Protein AF-A0A377TTW3-F1 (afdb_monomer)

Mean predicted aligned error: 5.54 Å

Organism: Klebsiella pneumoniae (NCBI:txid573)

Structure (mmCIF, N/CA/C/O backbone):
data_AF-A0A377TTW3-F1
#
_entry.id   AF-A0A377TTW3-F1
#
loop_
_atom_site.group_PDB
_atom_site.id
_atom_site.type_symbol
_atom_site.label_atom_id
_atom_site.label_alt_id
_atom_site.label_comp_id
_atom_site.label_asym_id
_atom_site.label_entity_id
_atom_site.label_seq_id
_atom_site.pdbx_PDB_ins_code
_atom_site.Cartn_x
_atom_site.Cartn_y
_atom_site.Cartn_z
_atom_site.occupancy
_atom_site.B_iso_or_equiv
_atom_site.auth_seq_id
_atom_site.auth_comp_id
_atom_site.auth_asym_id
_atom_site.auth_atom_id
_atom_site.pdbx_PDB_model_num
ATOM 1 N N . MET A 1 1 ? 8.244 8.999 -30.697 1.00 65.56 1 MET A N 1
ATOM 2 C CA . MET A 1 1 ? 9.064 8.276 -29.701 1.00 65.56 1 MET A CA 1
ATOM 3 C C . MET A 1 1 ? 9.696 7.078 -30.387 1.00 65.56 1 MET A C 1
ATOM 5 O O . MET A 1 1 ? 8.963 6.340 -31.034 1.00 65.56 1 MET A O 1
ATOM 9 N N . GLY A 1 2 ? 11.020 6.925 -30.308 1.00 91.12 2 GLY A N 1
ATOM 10 C CA . GLY A 1 2 ? 11.738 5.777 -30.888 1.00 91.12 2 GLY A CA 1
ATOM 11 C C . GLY A 1 2 ? 11.985 4.658 -29.869 1.00 91.12 2 GLY A C 1
ATOM 12 O O . GLY A 1 2 ? 11.938 4.905 -28.664 1.00 91.12 2 GLY A O 1
ATOM 13 N N . ALA A 1 3 ? 12.282 3.442 -30.338 1.00 91.81 3 ALA A N 1
ATOM 14 C CA . ALA A 1 3 ? 12.559 2.285 -29.475 1.00 91.81 3 ALA A CA 1
ATOM 15 C C . ALA A 1 3 ? 13.717 2.536 -28.486 1.00 91.81 3 ALA A C 1
ATOM 17 O O . ALA A 1 3 ? 13.637 2.139 -27.326 1.00 91.81 3 ALA A O 1
ATOM 18 N N . GLU A 1 4 ? 14.748 3.272 -28.908 1.00 93.56 4 GLU A N 1
ATOM 19 C CA . GLU A 1 4 ? 15.900 3.635 -28.070 1.00 93.56 4 GLU A CA 1
ATOM 20 C C . GLU A 1 4 ? 15.516 4.531 -26.884 1.00 93.56 4 GLU A C 1
ATOM 22 O O . GLU A 1 4 ? 15.990 4.328 -25.769 1.00 93.56 4 GLU A O 1
ATOM 27 N N . GLN A 1 5 ? 14.600 5.484 -27.089 1.00 94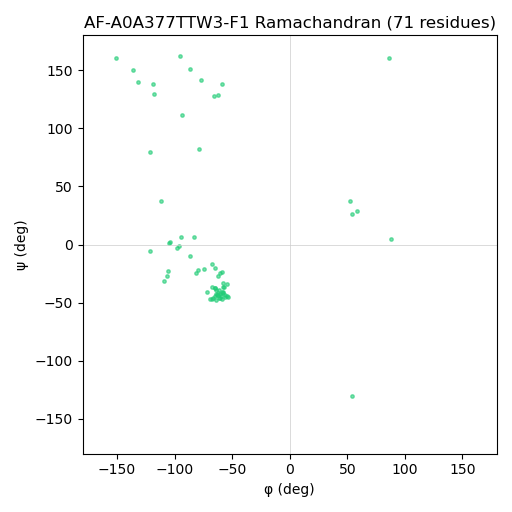.06 5 GLN A N 1
ATOM 28 C CA . GLN A 1 5 ? 14.108 6.349 -26.011 1.00 94.06 5 GLN A CA 1
ATOM 29 C C . GLN A 1 5 ? 13.292 5.559 -24.983 1.00 94.06 5 GLN A C 1
ATOM 31 O O . GLN A 1 5 ? 13.388 5.824 -23.786 1.00 94.06 5 GLN A O 1
ATOM 36 N N . ILE A 1 6 ? 12.515 4.568 -25.436 1.00 93.88 6 ILE A N 1
ATOM 37 C CA . ILE A 1 6 ? 11.767 3.671 -24.545 1.00 93.88 6 ILE A CA 1
ATOM 38 C C . ILE A 1 6 ? 12.739 2.801 -23.739 1.00 93.88 6 ILE A C 1
ATOM 40 O O . ILE A 1 6 ? 12.597 2.700 -22.521 1.00 93.88 6 ILE A O 1
ATOM 44 N N . ALA A 1 7 ? 13.752 2.220 -24.387 1.00 95.00 7 ALA A N 1
ATOM 45 C CA . ALA A 1 7 ? 14.755 1.390 -23.723 1.00 95.00 7 ALA A CA 1
ATOM 46 C C . ALA A 1 7 ? 15.541 2.172 -22.659 1.00 95.00 7 ALA A C 1
ATOM 48 O O . ALA A 1 7 ? 15.669 1.706 -21.524 1.00 95.00 7 ALA A O 1
ATOM 49 N N . PHE A 1 8 ? 15.997 3.385 -22.990 1.00 94.50 8 PHE A N 1
ATOM 50 C CA . PHE A 1 8 ? 16.640 4.282 -22.030 1.00 94.50 8 PHE A CA 1
ATOM 51 C C . PHE A 1 8 ? 15.705 4.606 -20.857 1.00 94.50 8 PHE A C 1
ATOM 53 O O . PHE A 1 8 ? 16.098 4.470 -19.700 1.00 94.50 8 PHE A O 1
ATOM 60 N N . GLY A 1 9 ? 14.443 4.954 -21.134 1.00 94.31 9 GLY A N 1
ATOM 61 C CA . GLY A 1 9 ? 13.446 5.220 -20.095 1.00 94.31 9 GLY A CA 1
ATOM 62 C C . GLY A 1 9 ? 13.263 4.045 -19.127 1.00 94.31 9 GLY A C 1
ATOM 63 O O . GLY A 1 9 ? 13.276 4.243 -17.912 1.00 94.31 9 GLY A O 1
ATOM 64 N N . ILE A 1 10 ? 13.165 2.814 -19.640 1.00 91.69 10 ILE A N 1
ATOM 65 C CA . ILE A 1 10 ? 13.063 1.600 -18.813 1.00 91.69 10 ILE A CA 1
ATOM 66 C C . ILE A 1 10 ? 14.325 1.397 -17.966 1.00 91.69 10 ILE A C 1
ATOM 68 O O . ILE A 1 10 ? 14.211 1.091 -16.777 1.00 91.69 10 ILE A O 1
ATOM 72 N N . ALA A 1 11 ? 15.514 1.597 -18.540 1.00 93.69 11 ALA A N 1
ATOM 73 C CA . ALA A 1 11 ? 16.774 1.476 -17.810 1.00 93.69 11 ALA A CA 1
ATOM 74 C C . ALA A 1 11 ? 16.849 2.465 -16.636 1.00 93.69 11 ALA A C 1
ATOM 76 O O . ALA A 1 11 ? 17.135 2.054 -15.509 1.00 93.69 11 ALA A O 1
ATOM 77 N N . GLN A 1 12 ? 16.487 3.732 -16.861 1.00 94.88 12 GLN A N 1
ATOM 78 C CA . GLN A 1 12 ? 16.449 4.739 -15.798 1.00 94.88 12 GLN A CA 1
ATOM 79 C C . GLN A 1 12 ? 15.404 4.396 -14.720 1.00 94.88 12 GLN A C 1
ATOM 81 O O . GLN A 1 12 ? 15.697 4.501 -13.527 1.00 94.88 12 GLN A O 1
ATOM 86 N N . MET A 1 13 ? 14.205 3.933 -15.104 1.00 92.06 13 MET A N 1
ATOM 87 C CA . MET A 1 13 ? 13.168 3.514 -14.146 1.00 92.06 13 MET A CA 1
ATOM 88 C C . MET A 1 13 ? 13.648 2.381 -13.230 1.00 92.06 13 MET A C 1
ATOM 90 O O . MET A 1 13 ? 13.381 2.416 -12.024 1.00 92.06 13 MET A O 1
ATOM 94 N N . LYS A 1 14 ? 14.383 1.405 -13.784 1.00 88.62 14 LYS A N 1
ATOM 95 C CA . LYS A 1 14 ? 14.990 0.308 -13.015 1.00 88.62 14 LYS A CA 1
ATOM 96 C C . LYS A 1 14 ? 16.125 0.803 -12.119 1.00 88.62 14 LYS A C 1
ATOM 98 O O . LYS A 1 14 ? 16.137 0.473 -10.935 1.00 88.62 14 LYS A O 1
ATOM 103 N N . GLN A 1 15 ? 17.031 1.625 -12.652 1.00 91.06 15 GLN A N 1
ATOM 104 C CA . GLN A 1 15 ? 18.176 2.169 -11.915 1.00 91.06 15 GLN A CA 1
ATOM 105 C C . GLN A 1 15 ? 17.741 2.924 -10.652 1.00 91.06 15 GLN A C 1
ATOM 107 O O . GLN A 1 15 ? 18.335 2.738 -9.592 1.00 91.06 15 GLN A O 1
ATOM 112 N N . TYR A 1 16 ? 16.693 3.745 -10.748 1.00 91.62 16 TYR A N 1
ATOM 113 C CA . TYR A 1 16 ? 16.206 4.552 -9.625 1.00 91.62 16 TYR A CA 1
ATOM 114 C C . TYR A 1 16 ? 15.064 3.903 -8.832 1.00 91.62 16 TYR A C 1
ATOM 116 O O . TYR A 1 16 ? 14.510 4.540 -7.940 1.00 91.62 16 TYR A O 1
ATOM 124 N N . GLN A 1 17 ? 14.708 2.647 -9.131 1.00 88.88 17 GLN A N 1
ATOM 125 C CA . GLN A 1 17 ? 13.643 1.900 -8.446 1.00 88.88 17 GLN A CA 1
ATOM 126 C C . GLN A 1 17 ? 12.302 2.653 -8.386 1.00 88.88 17 GLN A C 1
ATOM 128 O O . GLN A 1 17 ? 11.585 2.571 -7.388 1.00 88.88 17 GLN A O 1
ATOM 133 N N . LEU A 1 18 ? 11.948 3.378 -9.454 1.00 89.25 18 LEU A N 1
ATOM 134 C CA . LEU A 1 18 ? 10.824 4.327 -9.432 1.00 89.25 18 LEU A CA 1
ATOM 135 C C . LEU A 1 18 ? 9.465 3.662 -9.149 1.00 89.25 18 LEU A C 1
ATOM 137 O O . LEU A 1 18 ? 8.574 4.301 -8.597 1.00 89.25 18 LEU A O 1
ATOM 141 N N . VAL A 1 19 ? 9.313 2.382 -9.504 1.00 88.31 19 VAL A N 1
ATOM 142 C CA . VAL A 1 19 ? 8.059 1.615 -9.358 1.00 88.31 19 VAL A CA 1
ATOM 143 C C . VAL A 1 19 ? 8.196 0.368 -8.480 1.00 88.31 19 VAL A C 1
ATOM 145 O O . VAL A 1 19 ? 7.205 -0.276 -8.153 1.00 88.31 19 VAL A O 1
ATOM 148 N N . THR A 1 20 ? 9.414 0.043 -8.044 1.00 87.62 20 THR A N 1
ATOM 149 C CA . THR A 1 20 ? 9.744 -1.168 -7.274 1.00 87.62 20 THR A CA 1
ATOM 150 C C . THR A 1 20 ? 10.146 -0.814 -5.841 1.00 87.62 20 THR A C 1
ATOM 152 O O . THR A 1 20 ? 11.109 -1.355 -5.300 1.00 87.62 20 THR A O 1
ATOM 155 N N . GLY A 1 21 ? 9.495 0.181 -5.240 1.00 85.19 21 GLY A N 1
ATOM 156 C CA . GLY A 1 21 ? 9.757 0.613 -3.866 1.00 85.19 21 GLY A CA 1
ATOM 157 C C . GLY A 1 21 ? 8.958 -0.188 -2.834 1.00 85.19 21 GLY A C 1
ATOM 158 O O . GLY A 1 21 ? 7.847 -0.636 -3.110 1.00 85.19 21 GLY A O 1
ATOM 159 N N . GLY A 1 22 ? 9.491 -0.325 -1.615 1.00 87.62 22 GLY A N 1
ATOM 160 C CA . GLY A 1 22 ? 8.782 -0.957 -0.492 1.00 87.62 22 GLY A CA 1
ATOM 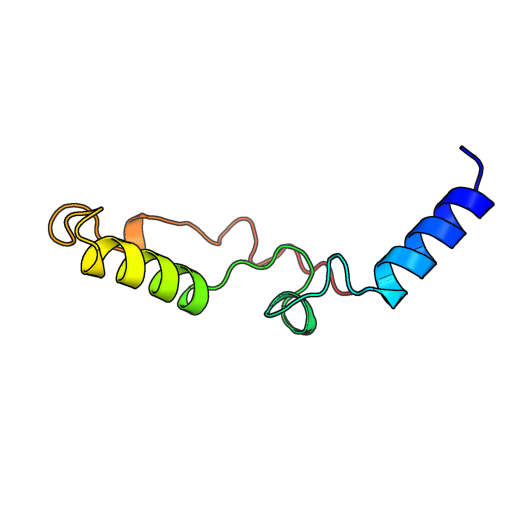161 C C . GLY A 1 22 ? 8.269 -2.365 -0.815 1.00 87.62 22 GLY A C 1
ATOM 162 O O . GLY A 1 22 ? 9.016 -3.183 -1.350 1.00 87.62 22 GLY A O 1
ATOM 163 N N . ASP A 1 23 ? 6.988 -2.614 -0.522 1.00 87.62 23 ASP A N 1
ATOM 164 C CA . ASP A 1 23 ? 6.307 -3.902 -0.737 1.00 87.62 23 ASP A CA 1
ATOM 165 C C . ASP A 1 23 ? 6.329 -4.365 -2.207 1.00 87.62 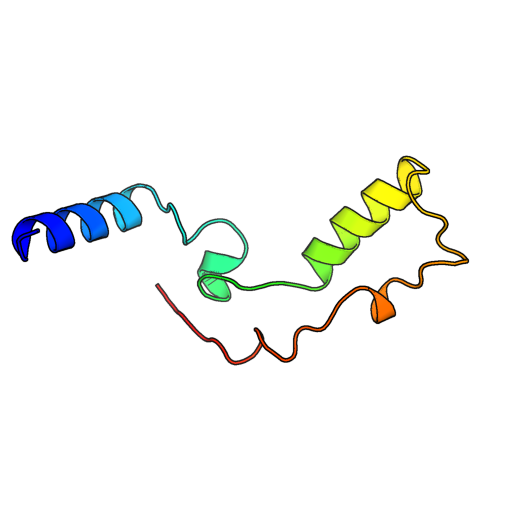23 ASP A C 1
ATOM 167 O O . ASP A 1 23 ? 6.270 -5.563 -2.476 1.00 87.62 23 ASP A O 1
ATOM 171 N N . ALA A 1 24 ? 6.483 -3.447 -3.171 1.00 88.50 24 ALA A N 1
ATOM 172 C CA . ALA A 1 24 ? 6.516 -3.795 -4.591 1.00 88.50 24 ALA A CA 1
ATOM 173 C C . ALA A 1 24 ? 7.760 -4.601 -5.000 1.00 88.50 24 ALA A C 1
ATOM 175 O O . ALA A 1 24 ? 7.762 -5.230 -6.056 1.00 88.50 24 ALA A O 1
ATOM 176 N N . LYS A 1 25 ? 8.818 -4.616 -4.173 1.00 86.62 25 LYS A N 1
ATOM 177 C CA . LYS A 1 25 ? 10.027 -5.421 -4.430 1.00 86.62 25 LYS A CA 1
ATOM 178 C C . LYS A 1 25 ? 9.752 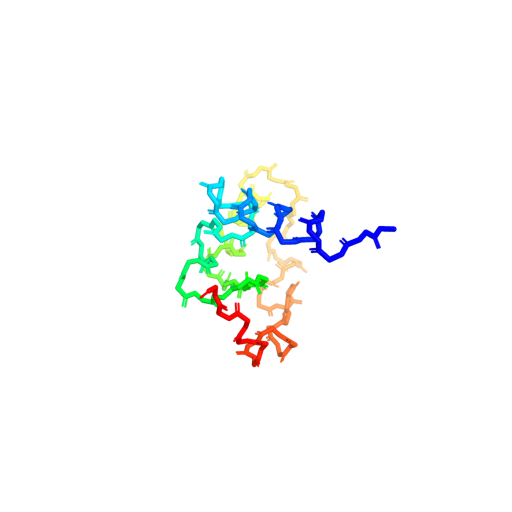-6.920 -4.408 1.00 86.62 25 LYS A C 1
ATOM 180 O O . LYS A 1 25 ? 10.369 -7.656 -5.168 1.00 86.62 25 LYS A O 1
ATOM 185 N N . SER A 1 26 ? 8.871 -7.360 -3.517 1.00 85.94 26 SER A N 1
ATOM 186 C CA . SER A 1 26 ? 8.540 -8.774 -3.318 1.00 85.94 26 SER A CA 1
ATOM 187 C C . SER A 1 26 ? 7.142 -9.120 -3.815 1.00 85.94 26 SER A C 1
ATOM 189 O O . SER A 1 26 ? 6.916 -10.243 -4.248 1.00 85.94 26 SER A O 1
ATOM 191 N N . GLY A 1 27 ? 6.214 -8.166 -3.750 1.00 82.31 27 GLY A N 1
ATOM 192 C CA . GLY A 1 27 ? 4.813 -8.354 -4.108 1.00 82.31 27 GLY A CA 1
ATOM 193 C C . GLY A 1 27 ? 4.425 -7.906 -5.516 1.00 82.31 27 GLY A C 1
ATOM 194 O O . GLY A 1 27 ? 3.269 -8.060 -5.898 1.00 82.31 27 GLY A O 1
ATOM 195 N N . GLY A 1 28 ? 5.366 -7.339 -6.272 1.00 86.94 28 GLY A N 1
ATOM 196 C CA . GLY A 1 28 ? 5.118 -6.796 -7.602 1.00 86.94 28 GLY A CA 1
ATOM 197 C C . GLY A 1 28 ? 4.635 -5.343 -7.598 1.00 86.94 28 GLY A C 1
ATOM 198 O O . GLY A 1 28 ? 4.163 -4.791 -6.598 1.00 86.94 28 GLY A O 1
ATOM 199 N N . ILE A 1 29 ? 4.787 -4.696 -8.750 1.00 88.06 29 ILE A N 1
ATOM 200 C CA . ILE A 1 29 ? 4.388 -3.306 -8.969 1.00 88.06 29 ILE A CA 1
ATOM 201 C C . ILE A 1 29 ? 2.873 -3.186 -8.782 1.00 88.06 29 ILE A C 1
ATOM 203 O O . ILE A 1 29 ? 2.099 -3.919 -9.391 1.00 88.06 29 ILE A O 1
ATOM 207 N N . GLY A 1 30 ? 2.457 -2.231 -7.948 1.00 85.19 30 GLY A N 1
ATOM 208 C CA . GLY A 1 30 ? 1.044 -1.975 -7.663 1.00 85.19 30 GLY A CA 1
ATOM 209 C C . GLY A 1 30 ? 0.454 -2.796 -6.516 1.00 85.19 30 GLY A C 1
ATOM 210 O O . GLY A 1 30 ? -0.739 -2.656 -6.259 1.00 85.19 30 GLY A O 1
ATOM 211 N N . ILE A 1 31 ? 1.251 -3.600 -5.796 1.00 89.94 31 ILE A N 1
ATOM 212 C CA . ILE A 1 31 ? 0.741 -4.344 -4.639 1.00 89.94 31 ILE A CA 1
ATOM 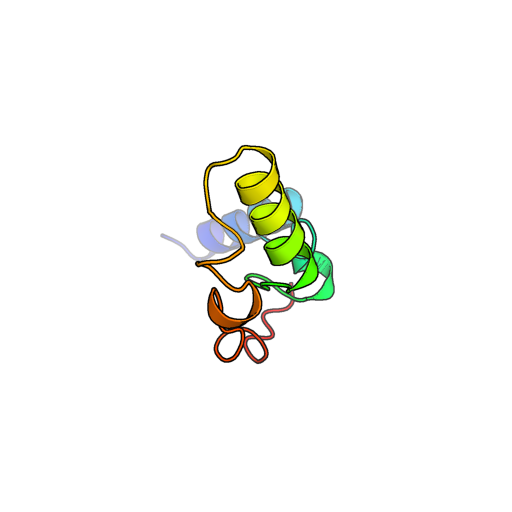213 C C . ILE A 1 31 ? 0.161 -3.416 -3.561 1.00 89.94 31 ILE A C 1
ATOM 215 O O . ILE A 1 31 ? 0.742 -2.392 -3.187 1.00 89.94 31 ILE A O 1
ATOM 219 N N . ILE A 1 32 ? -0.977 -3.835 -3.015 1.00 89.62 32 ILE A N 1
ATOM 220 C CA . ILE A 1 32 ? -1.607 -3.256 -1.833 1.00 89.62 32 ILE A CA 1
ATOM 221 C C . ILE A 1 32 ? -1.641 -4.345 -0.759 1.00 89.62 32 ILE A C 1
ATOM 223 O O . ILE A 1 32 ? -2.074 -5.464 -1.024 1.00 89.62 32 ILE A O 1
ATOM 227 N N . THR A 1 33 ? -1.172 -4.026 0.448 1.00 89.56 33 THR A N 1
ATOM 228 C CA . THR A 1 33 ? -1.079 -4.981 1.560 1.00 89.56 33 THR A CA 1
ATOM 229 C C . THR A 1 33 ? -1.933 -4.520 2.737 1.00 89.56 33 THR A C 1
ATOM 231 O O . THR A 1 33 ? -1.932 -3.340 3.100 1.00 89.56 33 THR A O 1
ATOM 234 N N . GLU A 1 34 ? -2.644 -5.456 3.366 1.00 92.00 34 GLU A N 1
ATOM 235 C CA . GLU A 1 34 ? -3.432 -5.180 4.572 1.00 92.00 34 GLU A CA 1
ATOM 236 C C . GLU A 1 34 ? -2.589 -4.519 5.684 1.00 92.00 34 GLU A C 1
ATOM 238 O O . GLU A 1 34 ? -3.016 -3.484 6.197 1.00 92.00 34 GLU A O 1
ATOM 243 N N . PRO A 1 35 ? -1.360 -4.982 6.011 1.00 92.44 35 PRO A N 1
ATOM 244 C CA . PRO A 1 35 ? -0.530 -4.320 7.019 1.00 92.44 35 PRO A CA 1
ATOM 245 C C . PRO A 1 35 ? -0.230 -2.847 6.713 1.00 92.44 35 PRO A C 1
ATOM 247 O O . PRO A 1 35 ? -0.177 -2.017 7.626 1.00 92.44 35 PRO A O 1
ATOM 250 N N . ARG A 1 36 ? -0.031 -2.490 5.437 1.00 91.25 36 ARG A N 1
ATOM 251 C CA . ARG A 1 36 ? 0.211 -1.100 5.029 1.00 91.25 36 ARG A CA 1
ATOM 252 C C . ARG A 1 36 ? -1.057 -0.259 5.139 1.00 91.25 36 ARG A C 1
ATOM 254 O O . ARG A 1 36 ? -0.983 0.869 5.625 1.00 91.25 36 ARG A O 1
ATOM 261 N N . LEU A 1 37 ? -2.206 -0.809 4.749 1.00 93.81 37 LEU A N 1
ATOM 262 C CA . LEU A 1 37 ? -3.504 -0.154 4.921 1.00 93.81 37 LEU A CA 1
ATOM 263 C C . LEU A 1 37 ? -3.829 0.062 6.401 1.00 93.81 37 LEU A C 1
ATOM 265 O O . LEU A 1 37 ? -4.249 1.156 6.779 1.00 93.81 37 LEU A O 1
ATOM 269 N N . LYS A 1 38 ? -3.551 -0.932 7.252 1.00 94.44 38 LYS A N 1
ATOM 270 C CA . LYS A 1 38 ? -3.788 -0.856 8.696 1.00 94.44 38 LYS A CA 1
ATOM 271 C C . LYS A 1 38 ? -2.993 0.272 9.343 1.00 94.44 38 LYS A C 1
ATOM 273 O O . LYS A 1 38 ? -3.559 1.040 10.111 1.00 94.44 38 LYS A O 1
ATOM 278 N N . LYS A 1 39 ? -1.720 0.448 8.968 1.00 9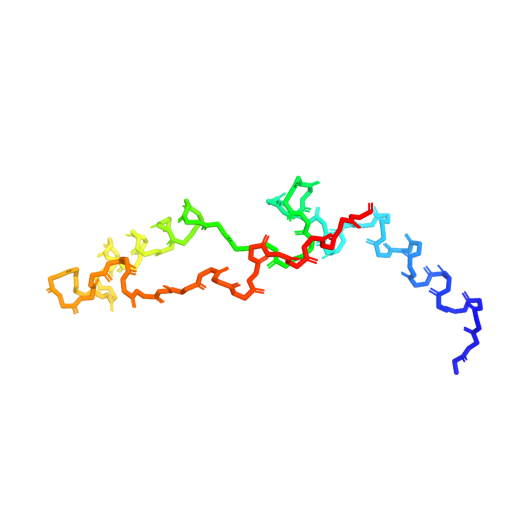5.56 39 LYS A N 1
ATOM 279 C CA . LYS A 1 39 ? -0.899 1.582 9.436 1.00 95.56 39 LYS A CA 1
ATOM 280 C C . LYS A 1 39 ? -1.519 2.935 9.084 1.00 95.56 39 LYS A C 1
ATOM 282 O O . LYS A 1 39 ? -1.508 3.842 9.915 1.00 95.56 39 LYS A O 1
ATOM 287 N N . THR A 1 40 ? -2.057 3.079 7.872 1.00 94.00 40 THR A N 1
ATOM 288 C CA . THR A 1 40 ? -2.742 4.311 7.456 1.00 94.00 40 THR A CA 1
ATOM 289 C C . THR A 1 40 ? -4.034 4.514 8.241 1.00 94.00 40 THR A C 1
ATOM 291 O O . THR A 1 40 ? -4.250 5.603 8.767 1.00 94.00 40 THR A O 1
ATOM 294 N N . TRP A 1 41 ? -4.865 3.480 8.374 1.00 96.06 41 TRP A N 1
ATOM 295 C CA . TRP A 1 41 ? -6.108 3.554 9.144 1.00 96.06 41 TRP A CA 1
ATOM 296 C C . TRP A 1 41 ? -5.842 3.908 10.616 1.00 96.06 41 TRP A C 1
ATOM 298 O O . TRP A 1 41 ? -6.460 4.827 11.149 1.00 96.06 41 TRP A O 1
ATOM 308 N N . ASP A 1 42 ? -4.840 3.283 11.240 1.00 95.75 42 ASP A N 1
ATOM 309 C CA . ASP A 1 42 ? -4.422 3.577 12.617 1.00 95.75 42 ASP A CA 1
ATOM 310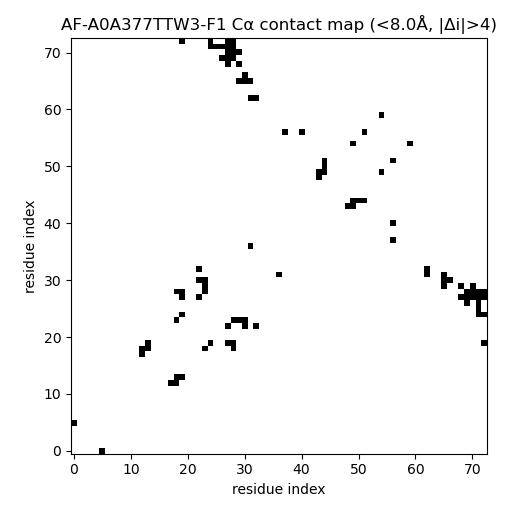 C C . ASP A 1 42 ? -3.953 5.023 12.776 1.00 95.75 42 ASP A C 1
ATOM 312 O O . ASP A 1 42 ? -4.267 5.676 13.772 1.00 95.75 42 ASP A O 1
ATOM 316 N N . MET A 1 43 ? -3.231 5.552 11.786 1.00 97.12 43 MET A N 1
ATOM 317 C CA . MET A 1 43 ? -2.830 6.957 11.763 1.00 97.12 43 MET A CA 1
ATOM 318 C C . MET A 1 43 ? -4.052 7.885 11.705 1.00 97.12 43 MET A C 1
ATOM 320 O O . MET A 1 43 ? -4.104 8.861 12.456 1.00 97.12 43 MET A O 1
ATOM 324 N N . LEU A 1 44 ? -5.053 7.574 10.876 1.00 96.31 44 LEU A N 1
ATOM 325 C CA . LEU A 1 44 ? -6.281 8.368 10.772 1.00 96.31 44 LEU A CA 1
ATOM 326 C C . LEU A 1 44 ? -7.087 8.346 12.080 1.00 96.31 44 LEU A C 1
ATOM 328 O O . LEU A 1 44 ? -7.513 9.405 12.545 1.00 96.31 44 LEU A O 1
ATOM 332 N N . VAL A 1 45 ? -7.246 7.176 12.705 1.00 96.06 45 VAL A N 1
ATOM 333 C CA . VAL A 1 45 ? -7.937 7.035 14.001 1.00 96.06 45 VAL A CA 1
ATOM 334 C C . VAL A 1 45 ? -7.181 7.770 15.103 1.00 96.06 45 VA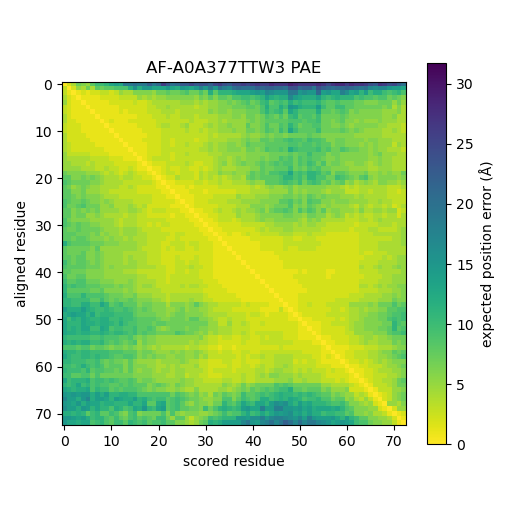L A C 1
ATOM 336 O O . VAL A 1 45 ? -7.772 8.554 15.845 1.00 96.06 45 VAL A O 1
ATOM 339 N N . LYS A 1 46 ? -5.858 7.578 15.188 1.00 96.81 46 LYS A N 1
ATOM 340 C CA . LYS A 1 46 ? -5.003 8.236 16.188 1.00 96.81 46 LYS A CA 1
ATOM 341 C C . LYS A 1 46 ? -5.096 9.758 16.102 1.00 96.81 46 LYS A C 1
ATOM 343 O O . LYS A 1 46 ? -5.159 10.429 17.130 1.00 96.81 46 LYS A O 1
ATOM 348 N N . ASN A 1 47 ? -5.125 10.295 14.885 1.00 97.69 47 ASN A N 1
ATOM 349 C CA . ASN A 1 47 ? -5.260 11.729 14.636 1.0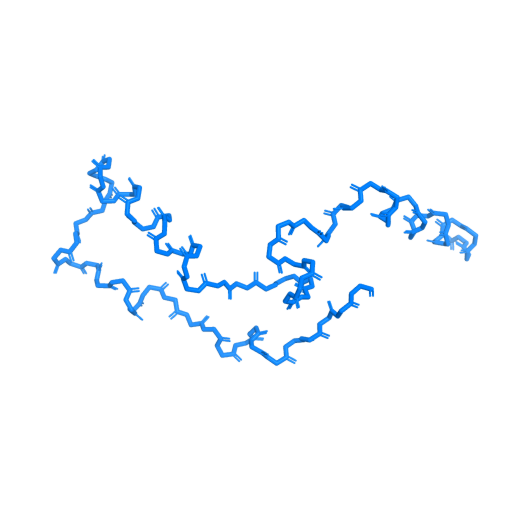0 97.69 47 ASN A CA 1
ATOM 350 C C . ASN A 1 47 ? -6.717 12.220 14.679 1.00 97.69 47 ASN A C 1
ATOM 352 O O . ASN A 1 47 ? -6.964 13.391 14.401 1.00 97.69 47 ASN A O 1
ATOM 356 N N . LYS A 1 48 ? -7.672 11.354 15.051 1.00 94.69 48 LYS A N 1
ATOM 357 C CA . LYS A 1 48 ? -9.109 11.657 15.160 1.00 94.69 48 LYS A CA 1
ATOM 358 C C . LYS A 1 48 ? -9.735 12.150 13.848 1.00 94.69 48 LYS A C 1
ATOM 360 O O . LYS A 1 48 ? -10.704 12.903 13.870 1.00 94.69 48 LYS A O 1
ATOM 365 N N . LEU A 1 49 ? -9.183 11.725 12.710 1.00 96.25 49 LEU A N 1
ATOM 366 C CA . LEU A 1 49 ? -9.701 12.039 11.375 1.00 96.25 49 LEU A CA 1
ATOM 367 C C . LEU A 1 49 ? -10.863 11.119 10.981 1.00 96.25 49 LEU A C 1
ATOM 369 O O . LEU A 1 49 ? -11.694 11.506 10.165 1.00 96.25 49 LEU A O 1
ATOM 373 N N . ILE A 1 50 ? -10.930 9.918 11.567 1.00 93.81 50 ILE A N 1
ATOM 374 C CA . ILE A 1 50 ? -12.025 8.960 11.380 1.00 93.81 50 ILE A CA 1
ATOM 375 C C . ILE A 1 50 ? -12.447 8.343 12.717 1.00 93.81 50 ILE A C 1
ATOM 377 O O . ILE A 1 50 ? -11.636 8.182 13.631 1.00 93.81 50 ILE A O 1
ATOM 381 N N . ASP A 1 51 ? -13.725 7.986 12.813 1.00 93.06 51 ASP A N 1
ATOM 382 C CA . ASP A 1 51 ? -14.315 7.299 13.961 1.00 93.06 51 ASP A CA 1
ATOM 383 C C . ASP A 1 51 ? -14.295 5.784 13.720 1.00 93.06 51 ASP A C 1
ATOM 385 O O . ASP A 1 51 ? -15.017 5.268 12.863 1.00 93.06 51 ASP A O 1
ATOM 389 N N . ALA A 1 52 ? -13.478 5.072 14.496 1.00 91.88 52 ALA A N 1
ATOM 390 C CA . ALA A 1 52 ? -13.319 3.625 14.387 1.00 91.88 52 ALA A CA 1
ATOM 391 C C . ALA A 1 52 ? -14.622 2.843 14.633 1.00 91.88 52 ALA A C 1
ATOM 393 O O . ALA A 1 52 ? -14.767 1.737 14.121 1.00 91.88 52 ALA A O 1
ATOM 394 N N . SER A 1 53 ? -15.579 3.408 15.378 1.00 92.31 53 SER A N 1
ATOM 395 C CA . SER A 1 53 ? -16.877 2.761 15.619 1.00 92.31 53 SER A CA 1
ATOM 396 C C . SER A 1 53 ? -17.804 2.805 14.402 1.00 92.31 53 SER A C 1
ATOM 398 O O . SER A 1 53 ? -18.724 1.997 14.296 1.00 92.31 53 SER A O 1
ATOM 400 N N . LYS A 1 54 ? -17.557 3.736 13.471 1.00 94.38 54 LYS A N 1
ATOM 401 C CA . LYS A 1 54 ? -18.364 3.941 12.258 1.00 94.38 54 LYS A CA 1
ATOM 402 C C . LYS A 1 54 ? -17.683 3.435 10.994 1.00 94.38 54 LYS A C 1
ATOM 404 O O . LYS A 1 54 ? -18.362 3.179 10.006 1.00 94.38 54 LYS A O 1
ATOM 409 N N . VAL A 1 55 ? -16.355 3.328 11.011 1.00 92.94 55 VAL A N 1
ATOM 410 C CA . VAL A 1 55 ? -15.541 2.952 9.851 1.00 92.94 55 VAL A CA 1
ATOM 411 C C . VAL A 1 55 ? -14.729 1.696 10.185 1.00 92.94 55 VAL A C 1
ATOM 413 O O . VAL A 1 55 ? -13.546 1.806 10.526 1.00 92.94 55 VAL A O 1
ATOM 416 N N . PRO A 1 56 ? -15.349 0.502 10.119 1.00 92.12 56 PRO A N 1
ATOM 417 C CA . PRO A 1 56 ? -14.657 -0.759 10.370 1.00 92.12 56 PRO A CA 1
ATOM 418 C C . PRO A 1 56 ? -13.598 -1.005 9.292 1.00 92.12 56 PRO A C 1
ATOM 420 O O . PRO A 1 56 ? -13.890 -0.938 8.097 1.00 92.12 56 PRO A O 1
ATOM 423 N N . PHE A 1 57 ? -12.365 -1.274 9.721 1.00 93.19 57 PHE A N 1
ATOM 424 C CA . PHE A 1 57 ? -11.185 -1.348 8.857 1.00 93.19 57 PHE A CA 1
ATOM 425 C C . PHE A 1 57 ? -11.360 -2.326 7.686 1.00 93.19 57 PHE A C 1
ATOM 427 O O . PHE A 1 57 ? -11.064 -1.980 6.542 1.00 93.19 57 PHE A O 1
ATOM 434 N N . GLU A 1 58 ? -11.900 -3.509 7.954 1.00 91.44 58 GLU A N 1
ATOM 435 C CA . GLU A 1 58 ? -12.052 -4.615 7.005 1.00 91.44 58 GLU A CA 1
ATOM 436 C C . GLU A 1 58 ? -13.018 -4.281 5.859 1.00 91.44 58 GLU A C 1
ATOM 438 O O . GLU A 1 58 ? -12.963 -4.903 4.805 1.00 91.44 58 GLU A O 1
ATOM 443 N N . GLN A 1 59 ? -13.884 -3.279 6.040 1.00 92.31 59 GLN A N 1
ATOM 444 C CA . GLN A 1 59 ? -14.837 -2.829 5.020 1.00 92.31 59 GLN A CA 1
ATOM 445 C C . GLN A 1 59 ? -14.317 -1.632 4.208 1.00 92.31 59 GLN A C 1
ATOM 447 O O . GLN A 1 59 ? -15.007 -1.145 3.316 1.00 92.31 59 GLN A O 1
ATOM 452 N N . THR A 1 60 ? -13.114 -1.127 4.508 1.00 90.75 60 THR A N 1
ATOM 453 C CA . THR A 1 60 ? -12.566 0.068 3.838 1.00 90.75 60 THR A CA 1
ATOM 454 C C . THR A 1 60 ? -11.819 -0.231 2.541 1.00 90.75 60 THR A C 1
ATOM 456 O O . THR A 1 60 ? -11.468 0.700 1.817 1.00 90.75 60 THR A O 1
ATOM 459 N N . TYR A 1 61 ? -11.559 -1.503 2.232 1.00 89.69 61 TYR A N 1
ATOM 460 C CA . TYR A 1 61 ? -10.773 -1.894 1.067 1.00 89.69 61 TYR A CA 1
ATOM 461 C C . TYR A 1 61 ? -11.184 -3.265 0.524 1.00 89.69 61 TYR A C 1
ATOM 463 O O . TYR A 1 61 ? -11.772 -4.086 1.218 1.00 89.69 61 TYR A O 1
ATOM 471 N N . THR A 1 62 ? -10.819 -3.521 -0.731 1.00 89.50 62 THR A N 1
ATOM 472 C CA . THR A 1 62 ? -10.808 -4.857 -1.333 1.00 89.50 62 THR A CA 1
ATOM 473 C C . THR A 1 62 ? -9.472 -5.065 -2.037 1.00 89.50 62 THR A C 1
ATOM 475 O O . THR A 1 62 ? -8.939 -4.142 -2.655 1.00 89.50 62 THR A O 1
ATOM 478 N N . LEU A 1 63 ? -8.911 -6.270 -1.921 1.00 87.81 63 LEU A N 1
ATOM 479 C CA . LEU A 1 63 ? -7.661 -6.660 -2.587 1.00 87.81 63 LEU A CA 1
ATOM 480 C C . LEU A 1 63 ? -7.900 -7.570 -3.797 1.00 87.81 63 LEU A C 1
ATOM 482 O O . LEU A 1 63 ? -6.942 -7.998 -4.441 1.00 87.81 63 LEU A O 1
ATOM 486 N N . GLU A 1 64 ? -9.159 -7.857 -4.130 1.00 85.75 64 GLU A N 1
ATOM 487 C CA . GLU A 1 64 ? -9.521 -8.826 -5.171 1.00 85.75 64 GLU A CA 1
ATOM 488 C C . GLU A 1 64 ? -8.935 -8.489 -6.543 1.00 85.75 64 GLU A C 1
ATOM 490 O O . GLU A 1 64 ? -8.567 -9.393 -7.283 1.00 85.75 64 GLU A O 1
ATOM 495 N N . MET A 1 65 ? -8.794 -7.201 -6.858 1.00 81.50 65 MET A N 1
ATOM 496 C CA . MET A 1 65 ? -8.257 -6.743 -8.144 1.00 81.50 65 MET A CA 1
ATOM 497 C C . MET A 1 65 ? -6.727 -6.795 -8.221 1.00 81.50 65 MET A C 1
ATOM 499 O O . MET A 1 65 ? -6.168 -6.800 -9.312 1.00 81.50 65 MET A O 1
ATOM 503 N N . VAL A 1 66 ? -6.041 -6.790 -7.076 1.00 81.88 66 VAL A N 1
ATOM 504 C CA . VAL A 1 66 ? -4.581 -6.612 -7.013 1.00 81.88 66 VAL A CA 1
ATOM 505 C C . VAL A 1 66 ? -3.863 -7.917 -6.687 1.00 81.88 66 VAL A C 1
ATOM 507 O O . VAL A 1 66 ? -2.725 -8.101 -7.116 1.00 81.88 66 VAL A O 1
ATOM 510 N N . LYS A 1 67 ? -4.523 -8.848 -5.986 1.00 72.88 67 LYS A N 1
ATOM 511 C CA . LYS A 1 67 ? -3.928 -10.126 -5.560 1.00 72.88 67 LYS A CA 1
ATOM 512 C C . LYS A 1 67 ? -3.317 -10.934 -6.719 1.00 72.88 67 LYS A C 1
ATOM 514 O O . LYS A 1 67 ? -2.290 -11.573 -6.523 1.00 72.88 67 LYS A O 1
ATOM 519 N N . ASP A 1 68 ? -3.911 -10.850 -7.913 1.00 74.50 68 ASP A N 1
ATOM 520 C CA . ASP A 1 68 ? -3.523 -11.645 -9.087 1.00 74.50 68 ASP A CA 1
ATOM 521 C C . ASP A 1 68 ? -2.739 -10.831 -10.132 1.00 74.50 68 ASP A C 1
ATOM 523 O O . ASP A 1 68 ? -2.371 -11.361 -11.178 1.00 74.50 68 ASP A O 1
ATOM 527 N N . ALA A 1 69 ? -2.473 -9.542 -9.881 1.00 77.88 69 ALA A N 1
ATOM 528 C CA . ALA A 1 69 ? -1.833 -8.672 -10.870 1.00 77.88 69 ALA A CA 1
ATOM 529 C C . ALA A 1 69 ? -0.398 -9.122 -11.199 1.00 77.88 69 ALA A C 1
ATOM 531 O O . ALA A 1 69 ? 0.018 -9.033 -12.351 1.00 77.88 69 ALA A O 1
ATOM 532 N N . GLY A 1 70 ? 0.350 -9.611 -10.198 1.00 69.31 70 GLY A N 1
ATOM 533 C CA . GLY A 1 70 ? 1.601 -10.357 -10.391 1.00 69.31 70 GLY A CA 1
ATOM 534 C C . GLY A 1 70 ? 2.673 -9.673 -11.250 1.00 69.31 70 GLY A C 1
ATOM 535 O O . GLY A 1 70 ? 3.483 -10.363 -11.868 1.00 69.31 70 GLY A O 1
ATOM 536 N N . VAL A 1 71 ? 2.690 -8.336 -11.327 1.00 77.75 71 VAL A N 1
ATOM 537 C CA . VAL A 1 71 ? 3.623 -7.587 -12.184 1.00 77.75 71 VAL A CA 1
ATOM 538 C C . VAL A 1 71 ? 4.991 -7.513 -11.509 1.00 77.75 71 VAL A C 1
ATOM 540 O O . VAL A 1 71 ? 5.325 -6.543 -10.824 1.00 77.75 71 VAL A O 1
ATOM 543 N N . MET A 1 72 ? 5.769 -8.579 -11.666 1.00 76.12 72 MET A N 1
ATOM 544 C CA . MET A 1 72 ? 7.103 -8.695 -11.081 1.00 76.12 72 MET A CA 1
ATOM 545 C C . MET A 1 72 ? 8.133 -7.867 -11.876 1.00 76.12 72 MET A C 1
ATOM 547 O O . MET A 1 72 ? 8.035 -7.801 -13.104 1.00 76.12 72 MET A O 1
ATOM 551 N N . PRO A 1 73 ? 9.091 -7.209 -11.197 1.00 64.88 73 PRO A N 1
ATOM 552 C CA . PRO A 1 73 ? 10.130 -6.406 -11.848 1.00 64.88 73 PRO A CA 1
ATOM 553 C C . PRO A 1 73 ? 11.217 -7.185 -12.605 1.00 64.88 73 PRO A C 1
ATOM 555 O O . PRO A 1 73 ? 11.457 -8.364 -12.263 1.00 64.88 73 PRO A O 1
#

Radius of gyration: 17.24 Å; Cα contacts (8 Å, |Δi|>4): 50; chains: 1; bounding box: 36×24×47 Å

pLDDT: mean 89.21, std 7.09, range [64.88, 97.69]

Secondary structure (DSSP, 8-state):
--HHHHHHHHHHHHHTTSS--TTHHHH-TT---HHHHHHHHHHHHHTTSS-TTTS-GGGS---TTTTTT----

Foldseek 3Di:
DDPVVVVVVVVVCVVVVVQCPDPCQPLNGPDDDLVVLVVVVVVCVVVVVDDCVVDPSVVPDDCVVPNPPRHHD

Sequence (73 aa):
MGAEQIAFGIAQMKQYQLVTGGDAKSGGIGIITEPRLKKTWDMLVKNKLIDASKVPFEQTYTLEMVKDAGVMP

Solvent-accessible surface area (backbone atoms only — not comparable to full-atom values): 4562 Å² total; per-residue (Å²): 137,56,73,67,59,51,53,51,51,52,50,52,41,60,76,67,38,73,64,48,51,77,67,16,65,83,57,8,49,80,54,78,52,69,74,61,51,47,55,52,52,51,51,35,42,75,70,66,75,46,57,66,92,79,52,54,72,82,77,74,64,81,55,81,82,45,77,75,60,69,43,65,130